Protein AF-A0A957B6Z3-F1 (afdb_monomer_lite)

Structure (mmCIF, N/CA/C/O backbone):
data_AF-A0A957B6Z3-F1
#
_entry.id   AF-A0A957B6Z3-F1
#
loop_
_atom_site.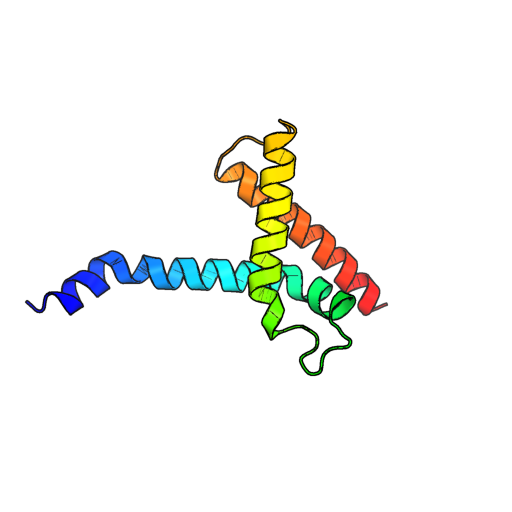group_PDB
_atom_site.id
_atom_site.type_symbol
_atom_site.label_atom_id
_atom_site.label_alt_id
_atom_site.label_comp_id
_atom_site.label_asym_id
_atom_site.label_entity_id
_atom_site.label_seq_id
_atom_site.pdbx_PDB_ins_code
_atom_site.Cartn_x
_atom_site.Cartn_y
_atom_site.Cartn_z
_atom_site.occupancy
_atom_site.B_iso_or_equiv
_atom_site.auth_seq_id
_atom_site.auth_comp_id
_atom_site.auth_asym_id
_atom_site.auth_atom_id
_atom_site.pdbx_PDB_model_num
ATOM 1 N N . MET A 1 1 ? -6.592 -15.735 -38.161 1.00 61.19 1 MET A N 1
ATOM 2 C CA . MET A 1 1 ? -5.953 -15.584 -36.842 1.00 61.19 1 MET A CA 1
ATOM 3 C C . MET A 1 1 ? -6.777 -14.541 -36.112 1.00 61.19 1 MET A C 1
ATOM 5 O O . MET A 1 1 ? -6.911 -13.439 -36.636 1.00 61.19 1 MET A O 1
ATOM 9 N N . ASP A 1 2 ? -7.462 -14.920 -35.037 1.00 85.06 2 ASP A N 1
ATOM 10 C CA . ASP A 1 2 ? -8.393 -14.021 -34.355 1.00 85.06 2 ASP A CA 1
ATOM 11 C C . ASP A 1 2 ? -7.609 -12.965 -33.575 1.00 85.06 2 ASP A C 1
ATOM 13 O O . ASP A 1 2 ? -6.905 -13.286 -32.618 1.00 85.06 2 ASP A O 1
ATOM 17 N N . LEU A 1 3 ? -7.766 -11.700 -33.977 1.00 87.00 3 LEU A N 1
ATOM 18 C CA . LEU A 1 3 ? -7.119 -10.517 -33.392 1.00 87.00 3 LEU A CA 1
ATOM 19 C C . LEU A 1 3 ? -7.139 -10.515 -31.850 1.00 87.00 3 LEU A C 1
ATOM 21 O O . LEU A 1 3 ? -6.178 -10.098 -31.210 1.00 87.00 3 LEU A O 1
ATOM 25 N N . ILE A 1 4 ? -8.229 -11.011 -31.260 1.00 86.75 4 ILE A N 1
ATOM 26 C CA . ILE A 1 4 ? -8.431 -11.097 -29.810 1.00 86.75 4 ILE A CA 1
ATOM 27 C C . ILE A 1 4 ? -7.498 -12.131 -29.165 1.00 86.75 4 ILE A C 1
ATOM 29 O O . ILE A 1 4 ? -6.895 -11.845 -28.133 1.00 86.75 4 ILE A O 1
ATOM 33 N N . LEU A 1 5 ? -7.354 -13.321 -29.753 1.00 89.25 5 LEU A N 1
ATOM 34 C CA . LEU A 1 5 ? -6.513 -14.384 -29.192 1.00 89.25 5 LEU A CA 1
ATOM 35 C C . LEU A 1 5 ? -5.032 -14.009 -29.261 1.00 89.25 5 LEU A C 1
ATOM 37 O O . LEU A 1 5 ? -4.299 -14.217 -28.293 1.00 89.25 5 LEU A O 1
ATOM 41 N N . ASP A 1 6 ? -4.612 -13.382 -30.361 1.00 89.38 6 ASP A N 1
ATOM 42 C CA . ASP A 1 6 ? -3.238 -12.907 -30.522 1.00 89.38 6 ASP A CA 1
ATOM 43 C C . ASP A 1 6 ? -2.888 -11.796 -29.524 1.00 89.38 6 ASP A C 1
ATOM 45 O O . ASP A 1 6 ? -1.762 -11.724 -29.027 1.00 89.38 6 ASP A O 1
ATOM 49 N N . TRP A 1 7 ? -3.851 -10.922 -29.227 1.00 89.88 7 TRP A N 1
ATOM 50 C CA . TRP A 1 7 ? -3.697 -9.878 -28.220 1.00 89.88 7 TRP A CA 1
ATOM 51 C C . TRP A 1 7 ? -3.590 -10.468 -26.807 1.00 89.88 7 TRP A C 1
ATOM 53 O O . TRP A 1 7 ? -2.644 -10.146 -26.088 1.00 89.88 7 TRP A O 1
ATOM 63 N N . ILE A 1 8 ? -4.481 -11.395 -26.428 1.00 89.38 8 ILE A N 1
ATOM 64 C CA . ILE A 1 8 ? -4.423 -12.068 -25.116 1.00 89.38 8 ILE A CA 1
ATOM 65 C C . ILE A 1 8 ? -3.089 -12.805 -24.944 1.00 89.38 8 ILE A C 1
ATOM 67 O O . ILE A 1 8 ? -2.473 -12.711 -23.882 1.00 89.38 8 ILE A O 1
ATOM 71 N N . ALA A 1 9 ? -2.619 -13.507 -25.977 1.00 90.38 9 ALA A N 1
ATOM 72 C CA . ALA A 1 9 ? -1.361 -14.249 -25.923 1.00 90.38 9 ALA A CA 1
ATOM 73 C C . ALA A 1 9 ? -0.135 -13.337 -25.745 1.00 90.38 9 ALA A C 1
ATOM 75 O O . ALA A 1 9 ? 0.829 -13.734 -25.090 1.00 90.38 9 ALA A O 1
ATOM 76 N N . ARG A 1 10 ? -0.165 -12.121 -26.306 1.00 90.25 10 ARG A N 1
ATOM 77 C CA . ARG A 1 10 ? 0.937 -11.156 -26.195 1.00 90.25 10 ARG A CA 1
ATOM 78 C C . ARG A 1 10 ? 0.887 -10.314 -24.928 1.00 90.25 10 ARG A C 1
ATOM 80 O O . ARG A 1 10 ? 1.938 -10.063 -24.359 1.00 90.25 10 ARG A O 1
ATOM 87 N N . GLU A 1 11 ? -0.291 -9.881 -24.489 1.00 90.94 11 GLU A N 1
ATOM 88 C CA . GLU A 1 11 ? -0.440 -8.821 -23.477 1.00 90.94 11 GLU A CA 1
ATOM 89 C C . GLU A 1 11 ? -1.257 -9.243 -22.250 1.00 90.94 11 GLU A C 1
ATOM 91 O O . GLU A 1 11 ? -1.279 -8.533 -21.244 1.00 90.94 11 GLU A O 1
ATOM 96 N N . GLY A 1 12 ? -1.893 -10.417 -22.269 1.00 90.69 12 GLY A N 1
ATOM 97 C CA . GLY A 1 12 ? -2.741 -10.890 -21.170 1.00 90.69 12 GLY A CA 1
ATOM 98 C C . GLY A 1 12 ? -2.018 -10.956 -19.817 1.00 90.69 12 GLY A C 1
ATOM 99 O O . GLY A 1 12 ? -2.630 -10.747 -18.767 1.00 90.69 12 GLY A O 1
ATOM 100 N N . TYR A 1 13 ? -0.695 -11.153 -19.830 1.00 92.75 13 TYR A N 1
ATOM 101 C CA . TYR A 1 13 ? 0.138 -11.150 -18.625 1.00 92.75 13 TYR A CA 1
ATOM 102 C C . TYR A 1 13 ? 0.133 -9.799 -17.886 1.00 92.75 13 TYR A C 1
ATOM 104 O O . TYR A 1 13 ? 0.330 -9.769 -16.669 1.00 92.75 13 TYR A O 1
ATOM 112 N N . ILE A 1 14 ? -0.117 -8.684 -18.581 1.00 94.62 14 ILE A N 1
ATOM 113 C CA . ILE A 1 14 ? -0.157 -7.338 -17.991 1.00 94.62 14 ILE A CA 1
ATOM 114 C C . ILE A 1 14 ? -1.331 -7.228 -17.012 1.00 94.62 14 ILE A C 1
ATOM 116 O O . ILE A 1 14 ? -1.163 -6.755 -15.891 1.00 94.62 14 ILE A O 1
ATOM 120 N N . PHE A 1 15 ? -2.505 -7.745 -17.382 1.00 93.44 15 PHE A N 1
ATOM 121 C CA . PHE A 1 15 ? -3.682 -7.725 -16.508 1.00 93.44 15 PHE A CA 1
ATOM 122 C C . PHE A 1 15 ? -3.479 -8.581 -15.264 1.00 93.44 15 PHE A C 1
ATOM 124 O O . PHE A 1 15 ? -3.774 -8.144 -14.152 1.00 93.44 15 PHE A O 1
ATOM 131 N N . VAL A 1 16 ? -2.951 -9.793 -15.448 1.00 94.00 16 VAL A N 1
ATOM 132 C CA . VAL A 1 16 ? -2.722 -10.730 -14.342 1.00 94.00 16 VAL A CA 1
ATOM 133 C C . VAL A 1 16 ? -1.656 -10.189 -13.393 1.00 94.00 16 VAL A C 1
ATOM 135 O O . VAL A 1 16 ? -1.857 -10.205 -12.181 1.00 94.00 16 VAL A O 1
ATOM 138 N N . SER A 1 17 ? -0.549 -9.664 -13.925 1.00 95.00 17 SER A N 1
ATOM 139 C CA . SER A 1 17 ? 0.515 -9.075 -13.105 1.00 95.00 17 SER A CA 1
ATOM 140 C C . SER A 1 17 ? 0.030 -7.852 -12.331 1.00 95.00 17 SER A C 1
ATOM 142 O O . SER A 1 17 ? 0.259 -7.774 -11.125 1.00 95.00 17 SER A O 1
ATOM 144 N N . TRP A 1 18 ? -0.709 -6.943 -12.970 1.00 94.25 18 TRP A N 1
ATOM 145 C CA . TRP A 1 18 ? -1.265 -5.769 -12.301 1.00 94.25 18 TRP A CA 1
ATOM 146 C C . TRP A 1 18 ? -2.266 -6.149 -11.205 1.00 94.25 18 TRP A C 1
ATOM 148 O O . TRP A 1 18 ? -2.177 -5.666 -10.074 1.00 94.25 18 TRP A O 1
ATOM 158 N N . TRP A 1 19 ? -3.179 -7.077 -11.502 1.00 95.44 19 TRP A N 1
ATOM 159 C CA . TRP A 1 19 ? -4.131 -7.590 -10.520 1.00 95.44 19 TRP A CA 1
ATOM 160 C C . TRP A 1 19 ? -3.424 -8.243 -9.327 1.00 95.44 19 TRP A C 1
ATOM 162 O O . TRP A 1 19 ? -3.795 -7.996 -8.176 1.00 95.44 19 TRP A O 1
ATOM 172 N N . LEU A 1 20 ? -2.372 -9.025 -9.588 1.00 96.56 20 LEU A N 1
ATOM 173 C CA . LEU A 1 20 ? -1.569 -9.670 -8.555 1.00 96.56 20 LEU A CA 1
ATOM 174 C C . LEU A 1 20 ? -0.833 -8.642 -7.687 1.00 96.56 20 LEU A C 1
ATOM 176 O O . LEU A 1 20 ? -0.837 -8.771 -6.466 1.00 96.56 20 LEU A O 1
ATOM 180 N N . MET A 1 21 ? -0.263 -7.592 -8.283 1.00 95.81 21 MET A N 1
ATOM 181 C CA . MET A 1 21 ? 0.385 -6.505 -7.538 1.00 95.81 21 MET A CA 1
ATOM 182 C C . MET A 1 21 ? -0.593 -5.808 -6.585 1.00 95.81 21 MET A C 1
ATOM 184 O O . MET A 1 21 ? -0.257 -5.577 -5.424 1.00 95.81 21 MET A O 1
ATOM 188 N N . ILE A 1 22 ? -1.825 -5.535 -7.027 1.00 96.31 22 ILE A N 1
ATOM 189 C CA . ILE A 1 22 ? -2.868 -4.951 -6.166 1.00 96.31 22 ILE A CA 1
ATOM 190 C C . ILE A 1 22 ? -3.289 -5.918 -5.066 1.00 96.31 22 ILE A C 1
ATOM 192 O O . ILE A 1 22 ? -3.510 -5.503 -3.927 1.00 96.31 22 ILE A O 1
ATOM 196 N N . ALA A 1 23 ? -3.414 -7.206 -5.386 1.00 96.44 23 ALA A N 1
ATOM 197 C CA . ALA A 1 23 ? -3.739 -8.221 -4.396 1.00 96.44 23 ALA A CA 1
ATOM 198 C C . ALA A 1 23 ? -2.652 -8.303 -3.312 1.00 96.44 23 ALA A C 1
ATOM 200 O O . ALA A 1 23 ? -2.982 -8.285 -2.127 1.00 96.44 23 ALA A O 1
ATOM 201 N N . ILE A 1 24 ? -1.373 -8.303 -3.702 1.00 97.19 24 ILE A N 1
ATOM 202 C CA . ILE A 1 24 ? -0.224 -8.277 -2.784 1.00 97.19 24 ILE A CA 1
ATOM 203 C C . ILE A 1 24 ? -0.236 -6.999 -1.940 1.00 97.19 24 ILE A C 1
ATOM 205 O O . ILE A 1 24 ? -0.095 -7.073 -0.717 1.00 97.19 24 ILE A O 1
ATOM 209 N N . ALA A 1 25 ? -0.451 -5.836 -2.559 1.00 97.00 25 ALA A N 1
ATOM 210 C CA . ALA A 1 25 ? -0.550 -4.563 -1.853 1.00 97.00 25 ALA A CA 1
ATOM 211 C C . ALA A 1 25 ? -1.676 -4.581 -0.809 1.00 97.00 25 ALA A C 1
ATOM 213 O O . ALA A 1 25 ? -1.461 -4.200 0.341 1.00 97.00 25 ALA A O 1
ATOM 214 N N . GLY A 1 26 ? -2.859 -5.079 -1.180 1.00 96.38 26 GLY A N 1
ATOM 215 C CA . GLY A 1 26 ? -3.988 -5.193 -0.262 1.00 96.38 26 GLY A CA 1
ATOM 216 C C . GLY A 1 26 ? -3.743 -6.181 0.871 1.00 96.38 26 GLY A C 1
ATOM 217 O O . GLY A 1 26 ? -4.043 -5.887 2.027 1.00 96.38 26 GLY A O 1
ATOM 218 N N . TRP A 1 27 ? -3.137 -7.327 0.566 1.00 96.06 27 TRP A N 1
ATOM 219 C CA . TRP A 1 27 ? -2.801 -8.328 1.575 1.00 96.06 27 TRP A CA 1
ATOM 220 C C . TRP A 1 27 ? -1.765 -7.810 2.579 1.00 96.06 27 TRP A C 1
ATOM 222 O O . TRP A 1 27 ? -1.905 -8.029 3.781 1.00 96.06 27 TRP A O 1
ATOM 232 N N . THR A 1 28 ? -0.788 -7.035 2.100 1.00 96.31 28 THR A N 1
ATOM 233 C CA . THR A 1 28 ? 0.248 -6.393 2.927 1.00 96.31 28 THR A CA 1
ATOM 234 C C . THR A 1 28 ? -0.357 -5.540 4.038 1.00 96.31 28 THR A C 1
ATOM 236 O O . THR A 1 28 ? 0.094 -5.598 5.178 1.00 96.31 28 THR A O 1
ATOM 239 N N . VAL A 1 29 ? -1.395 -4.759 3.731 1.00 96.38 29 VAL A N 1
ATOM 240 C CA . VAL A 1 29 ? -2.009 -3.828 4.691 1.00 96.38 29 VAL A CA 1
ATOM 241 C C . VAL A 1 29 ? -3.201 -4.416 5.436 1.00 96.38 29 VAL A C 1
ATOM 243 O O . VAL A 1 29 ? -3.811 -3.725 6.246 1.00 96.38 29 VAL A O 1
ATOM 246 N N . MET A 1 30 ? -3.542 -5.684 5.212 1.00 94.25 30 MET A N 1
ATOM 247 C CA . MET A 1 30 ? -4.708 -6.323 5.824 1.00 94.25 30 MET A CA 1
ATOM 248 C C . MET A 1 30 ? -4.723 -6.252 7.367 1.00 94.25 30 MET A C 1
ATOM 250 O O . MET A 1 30 ? -5.777 -5.936 7.921 1.00 94.25 30 MET A O 1
ATOM 254 N N . PRO A 1 31 ? -3.590 -6.411 8.088 1.00 92.38 31 PRO A N 1
ATOM 255 C CA . PRO A 1 31 ? -3.553 -6.190 9.536 1.00 92.38 31 PRO A CA 1
ATOM 256 C C . PRO A 1 31 ? -3.867 -4.744 9.947 1.00 92.38 31 PRO A C 1
ATOM 258 O O . PRO A 1 31 ? -4.490 -4.520 10.985 1.00 92.38 31 PRO A O 1
ATOM 261 N N . LEU A 1 32 ? -3.459 -3.756 9.138 1.00 92.12 32 LEU A N 1
ATOM 262 C CA . LEU A 1 32 ? -3.818 -2.351 9.365 1.00 92.12 32 LEU A CA 1
ATOM 263 C C . LEU A 1 32 ? -5.297 -2.131 9.080 1.00 92.12 32 LEU A C 1
ATOM 265 O O . LEU A 1 32 ? -5.955 -1.461 9.868 1.00 92.12 32 LEU A O 1
ATOM 269 N N . ALA A 1 33 ? -5.819 -2.700 7.991 1.00 93.56 33 ALA A N 1
ATOM 270 C CA . ALA A 1 33 ? -7.230 -2.605 7.643 1.00 93.56 33 ALA A CA 1
ATOM 271 C C . ALA A 1 33 ? -8.099 -3.156 8.780 1.00 93.56 33 ALA A C 1
ATOM 273 O O . ALA A 1 33 ? -8.967 -2.445 9.268 1.00 93.56 33 ALA A O 1
ATOM 274 N N . TRP A 1 34 ? -7.797 -4.341 9.314 1.00 91.31 34 TRP A N 1
ATOM 275 C CA . TRP A 1 34 ? -8.530 -4.891 10.459 1.00 91.31 34 TRP A CA 1
ATOM 276 C C . TRP A 1 34 ? -8.472 -4.014 11.708 1.00 91.31 34 TRP A C 1
ATOM 278 O O . TRP A 1 34 ? -9.441 -3.957 12.459 1.00 91.31 34 TRP A O 1
ATOM 288 N N . ARG A 1 35 ? -7.352 -3.327 11.946 1.00 89.88 35 ARG A N 1
ATOM 289 C CA . ARG A 1 35 ? -7.201 -2.464 13.121 1.00 89.88 35 ARG A CA 1
ATOM 290 C C . ARG A 1 35 ? -7.894 -1.110 12.959 1.00 89.88 35 ARG A C 1
ATOM 292 O O . ARG A 1 35 ? -8.487 -0.625 13.914 1.00 89.88 35 ARG A O 1
ATOM 299 N N . LEU A 1 36 ? -7.793 -0.493 11.784 1.00 89.62 36 LEU A N 1
ATOM 300 C CA . LEU A 1 36 ? -8.323 0.849 11.505 1.00 89.62 36 LEU A CA 1
ATOM 301 C C . LEU A 1 36 ? -9.797 0.817 11.086 1.00 89.62 36 LEU A C 1
ATOM 303 O O . LEU A 1 36 ? -10.554 1.728 11.400 1.00 89.62 36 LEU A O 1
ATOM 307 N N . LEU A 1 37 ? -10.194 -0.238 10.377 1.00 91.38 37 LEU A N 1
ATOM 308 C CA . LEU A 1 37 ? -11.505 -0.428 9.757 1.00 91.38 37 LEU A CA 1
ATOM 309 C C . LEU A 1 37 ? -12.251 -1.634 10.355 1.00 91.38 37 LEU A C 1
ATOM 311 O O . LEU A 1 37 ? -13.251 -2.088 9.805 1.00 91.38 37 LEU A O 1
ATOM 315 N N . GLY A 1 38 ? -11.799 -2.152 11.501 1.00 86.81 38 GLY A N 1
ATOM 316 C CA . GLY A 1 38 ? -12.409 -3.307 12.170 1.00 86.81 38 GLY A CA 1
ATOM 317 C C . GLY A 1 38 ? -13.857 -3.098 12.619 1.00 86.81 38 GLY A C 1
ATOM 318 O O . GLY A 1 38 ? -14.561 -4.075 12.845 1.00 86.81 38 GLY A O 1
ATOM 319 N N . GLY A 1 39 ? -14.310 -1.843 12.717 1.00 88.12 39 GLY A N 1
ATOM 320 C CA . GLY A 1 39 ? -15.702 -1.494 13.016 1.00 88.12 39 GLY A CA 1
ATOM 321 C C . GLY A 1 39 ? -16.672 -1.668 11.840 1.00 88.12 39 GLY A C 1
ATOM 322 O O . GLY A 1 39 ? -17.879 -1.571 12.043 1.00 88.12 39 GLY A O 1
ATOM 323 N N . LEU A 1 40 ? -16.178 -1.917 10.621 1.00 91.25 40 LEU A N 1
ATOM 324 C CA . LEU A 1 40 ? -17.025 -2.205 9.461 1.00 91.25 40 LEU A CA 1
ATOM 325 C C . LEU A 1 40 ? -17.488 -3.675 9.451 1.00 91.25 40 LEU A C 1
ATOM 327 O O . LEU A 1 40 ? -16.759 -4.546 9.933 1.00 91.25 40 LEU A O 1
ATOM 331 N N . PRO A 1 41 ? -18.651 -3.988 8.842 1.00 89.56 41 PRO A N 1
ATOM 332 C CA . PRO A 1 41 ? -19.171 -5.359 8.763 1.00 89.56 41 PRO A CA 1
ATOM 333 C C . PRO A 1 4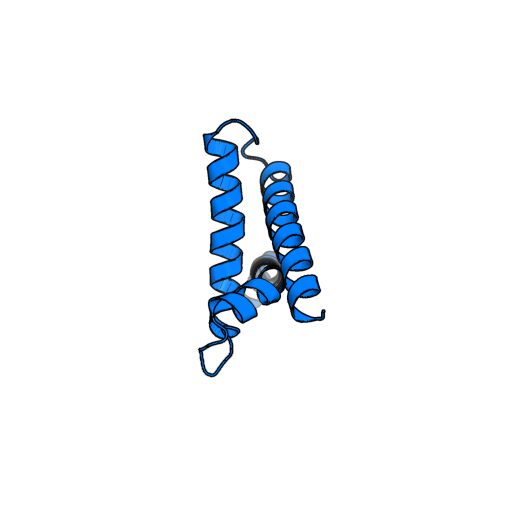1 ? -18.200 -6.362 8.122 1.00 89.56 41 PRO A C 1
ATOM 335 O O . PRO A 1 41 ? -18.163 -7.528 8.504 1.00 89.56 41 PRO A O 1
ATOM 338 N N . ASP A 1 42 ? -17.387 -5.904 7.167 1.00 90.00 42 ASP A N 1
ATOM 339 C CA . ASP A 1 42 ? -16.385 -6.697 6.447 1.00 90.00 42 ASP A CA 1
ATOM 340 C C . ASP A 1 42 ? -14.973 -6.603 7.064 1.00 90.00 42 ASP A C 1
ATOM 342 O O . ASP A 1 42 ? -14.006 -7.123 6.498 1.00 90.00 42 ASP A O 1
ATOM 346 N N . ARG A 1 43 ? -14.838 -5.907 8.204 1.00 86.44 43 ARG A N 1
ATOM 347 C CA . ARG A 1 43 ? -13.573 -5.583 8.886 1.00 86.44 43 ARG A CA 1
ATOM 348 C C . ARG A 1 43 ? -12.555 -4.864 7.986 1.00 86.44 43 ARG A C 1
ATOM 350 O O . ARG A 1 43 ? -11.353 -4.962 8.217 1.00 86.44 43 ARG A O 1
ATOM 357 N N . GLY A 1 44 ? -13.006 -4.167 6.944 1.00 90.12 44 GLY A N 1
ATOM 358 C CA . GLY A 1 44 ? -12.131 -3.450 6.015 1.00 90.12 44 GLY A CA 1
ATOM 359 C C . GLY A 1 44 ? -11.503 -4.308 4.915 1.00 90.12 44 GLY A C 1
ATOM 360 O O . GLY A 1 44 ? -10.591 -3.833 4.236 1.00 90.12 44 GLY A O 1
ATOM 361 N N . TYR A 1 45 ? -11.968 -5.544 4.697 1.00 90.00 45 TYR A N 1
ATOM 362 C CA . TYR A 1 45 ? -11.466 -6.412 3.623 1.00 90.00 45 TYR A CA 1
ATOM 363 C C . TYR A 1 45 ? -11.642 -5.790 2.229 1.00 90.00 45 TYR A C 1
ATOM 365 O O . TYR A 1 45 ? -10.711 -5.806 1.419 1.00 90.00 45 TYR A O 1
ATOM 373 N N . THR A 1 46 ? -12.800 -5.178 1.960 1.00 92.19 46 THR A N 1
ATOM 374 C CA . THR A 1 46 ? -13.098 -4.556 0.656 1.00 92.19 46 THR A CA 1
ATOM 375 C C . THR A 1 46 ? -12.170 -3.374 0.374 1.00 92.19 46 THR A C 1
ATOM 377 O O . THR A 1 46 ? -11.752 -3.149 -0.762 1.00 92.19 46 THR A O 1
ATOM 380 N N . LEU A 1 47 ? -11.791 -2.647 1.427 1.00 94.19 47 LEU A N 1
ATOM 381 C CA . LEU A 1 47 ? -10.922 -1.476 1.347 1.00 94.19 47 LEU A CA 1
ATOM 382 C C . LEU A 1 47 ? -9.429 -1.820 1.418 1.00 94.19 47 LEU A C 1
ATOM 384 O O . LEU A 1 47 ? -8.604 -0.943 1.176 1.00 94.19 47 LEU A O 1
ATOM 388 N N . ALA A 1 48 ? -9.051 -3.074 1.681 1.00 95.38 48 ALA A N 1
ATOM 389 C CA . ALA A 1 48 ? -7.649 -3.456 1.829 1.00 95.38 48 ALA A CA 1
ATOM 390 C C . ALA A 1 48 ? -6.833 -3.177 0.555 1.00 95.38 48 ALA A C 1
ATOM 392 O O . ALA A 1 48 ? -5.762 -2.584 0.629 1.00 95.38 48 ALA A O 1
ATOM 393 N N . LYS A 1 49 ? -7.356 -3.530 -0.628 1.00 95.31 49 LYS A N 1
ATOM 394 C CA . LYS A 1 49 ? -6.695 -3.286 -1.927 1.00 95.31 49 LYS A CA 1
ATOM 395 C C . LYS A 1 49 ? -6.419 -1.796 -2.198 1.00 95.31 49 LYS A C 1
ATOM 397 O O . LYS A 1 49 ? -5.252 -1.459 -2.414 1.00 95.31 49 LYS A O 1
ATOM 402 N N . PRO A 1 50 ? -7.423 -0.893 -2.168 1.00 96.00 50 PRO A N 1
ATOM 403 C CA . PRO A 1 50 ? -7.163 0.532 -2.357 1.00 96.00 50 PRO A CA 1
ATOM 404 C C . PRO A 1 50 ? -6.313 1.125 -1.227 1.00 96.00 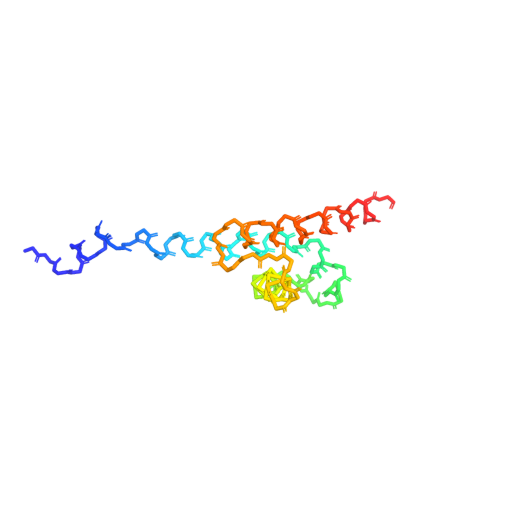50 PRO A C 1
ATOM 406 O O . PRO A 1 50 ? -5.460 1.964 -1.503 1.00 96.00 50 PRO A O 1
ATOM 409 N N . LEU A 1 51 ? -6.463 0.658 0.019 1.00 96.31 51 LEU A N 1
ATOM 410 C CA . LEU A 1 51 ? -5.616 1.087 1.135 1.00 96.31 51 LEU A CA 1
ATOM 411 C C . LEU A 1 51 ? -4.146 0.697 0.922 1.00 96.31 51 LEU A C 1
ATOM 413 O O . LEU A 1 51 ? -3.254 1.483 1.230 1.00 96.31 51 LEU A O 1
ATOM 417 N N . GLY A 1 52 ? -3.887 -0.490 0.372 1.00 96.88 52 GLY A N 1
ATOM 418 C CA . GLY A 1 52 ? -2.543 -0.971 0.062 1.00 96.88 52 GLY A CA 1
ATOM 419 C C . GLY A 1 52 ? -1.860 -0.096 -0.977 1.00 96.88 52 GLY A C 1
ATOM 420 O O . GLY A 1 52 ? -0.748 0.379 -0.753 1.00 96.88 52 GLY A O 1
ATOM 421 N N . LEU A 1 53 ? -2.565 0.184 -2.075 1.00 97.25 53 LEU A N 1
ATOM 422 C CA . LEU A 1 53 ? -2.100 1.116 -3.103 1.00 97.25 53 LEU A CA 1
ATOM 423 C C . LEU A 1 53 ? -1.834 2.511 -2.531 1.00 97.25 53 LEU A C 1
ATOM 425 O O . LEU A 1 53 ? -0.781 3.090 -2.800 1.00 97.25 53 LEU A O 1
ATOM 429 N N . LEU A 1 54 ? -2.762 3.023 -1.719 1.00 97.56 54 LEU A N 1
ATOM 430 C CA . LEU A 1 54 ? -2.647 4.340 -1.105 1.00 97.56 54 LEU A CA 1
ATOM 431 C C . LEU A 1 54 ? -1.429 4.425 -0.188 1.00 97.56 54 LEU A C 1
ATOM 433 O O . LEU A 1 54 ? -0.625 5.332 -0.348 1.00 97.56 54 LEU A O 1
ATOM 437 N N . LEU A 1 55 ? -1.270 3.496 0.757 1.00 97.75 55 LEU A N 1
ATOM 438 C CA . LEU A 1 55 ? -0.197 3.558 1.750 1.00 97.75 55 LEU A CA 1
ATOM 439 C C . LEU A 1 55 ? 1.182 3.357 1.121 1.00 97.75 55 LEU A C 1
ATOM 441 O O . LEU A 1 55 ? 2.095 4.125 1.417 1.00 97.75 55 LEU A O 1
ATOM 445 N N . ILE A 1 56 ? 1.337 2.365 0.239 1.00 98.25 56 ILE A N 1
ATOM 446 C CA . ILE A 1 56 ? 2.619 2.108 -0.433 1.00 98.25 56 ILE A CA 1
ATOM 447 C C . ILE A 1 56 ? 2.984 3.294 -1.327 1.00 98.25 56 ILE A C 1
ATOM 449 O O . ILE A 1 56 ? 4.102 3.802 -1.240 1.00 98.25 56 ILE A O 1
ATOM 453 N N . GLY A 1 57 ? 2.037 3.770 -2.142 1.00 97.62 57 GLY A N 1
ATOM 454 C CA . GLY A 1 57 ? 2.245 4.922 -3.016 1.00 97.62 57 GLY A CA 1
ATOM 455 C C . GLY A 1 57 ? 2.536 6.197 -2.229 1.00 97.62 57 GLY A C 1
ATOM 456 O O . GLY A 1 57 ? 3.462 6.925 -2.571 1.00 97.62 57 GLY A O 1
ATOM 457 N N . PHE A 1 58 ? 1.804 6.447 -1.145 1.00 97.94 58 PHE A N 1
ATOM 458 C CA . PHE A 1 58 ? 2.009 7.615 -0.294 1.00 97.94 58 PHE A CA 1
ATOM 459 C C . PHE A 1 58 ? 3.390 7.609 0.364 1.00 97.94 58 PHE A C 1
ATOM 461 O O . PHE A 1 58 ? 4.105 8.600 0.259 1.00 97.94 58 PHE A O 1
ATOM 468 N N . VAL A 1 59 ? 3.800 6.497 0.987 1.00 98.19 59 VAL A N 1
ATOM 469 C CA . VAL A 1 59 ? 5.141 6.370 1.588 1.00 98.19 59 VAL A CA 1
ATOM 470 C C . VAL A 1 5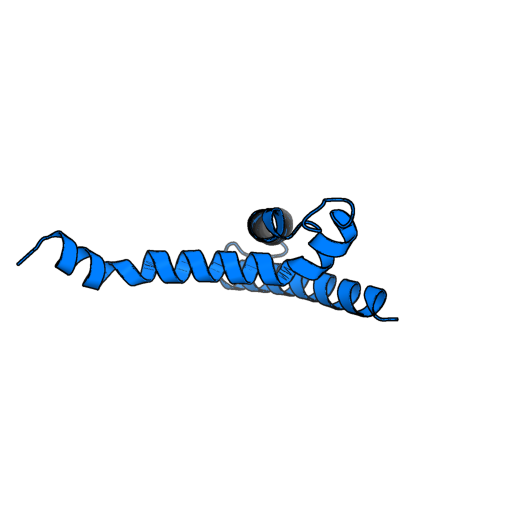9 ? 6.222 6.547 0.527 1.00 98.19 59 VAL A C 1
ATOM 472 O O . VAL A 1 59 ? 7.189 7.269 0.757 1.00 98.19 59 VAL A O 1
ATOM 475 N N . TYR A 1 60 ? 6.047 5.934 -0.644 1.00 98.44 60 TYR A N 1
ATOM 476 C CA . TYR A 1 60 ? 6.980 6.077 -1.754 1.00 98.44 60 TYR A CA 1
ATOM 477 C C . TYR A 1 60 ? 7.144 7.537 -2.181 1.00 98.44 60 TYR A C 1
ATOM 479 O O . TYR A 1 60 ? 8.256 8.061 -2.150 1.00 98.44 60 TYR A O 1
ATOM 487 N N . TRP A 1 61 ? 6.043 8.207 -2.525 1.00 98.25 61 TRP A N 1
ATOM 488 C CA . TRP A 1 61 ? 6.076 9.594 -2.983 1.00 98.25 61 TRP A CA 1
ATOM 489 C C . TRP A 1 61 ? 6.583 10.541 -1.905 1.00 98.25 61 TRP A C 1
ATOM 491 O O . TRP A 1 61 ? 7.376 11.422 -2.215 1.00 98.25 61 TRP A O 1
ATOM 501 N N . LEU A 1 62 ? 6.213 10.323 -0.642 1.00 98.25 62 LEU A N 1
ATOM 502 C CA . LEU A 1 62 ? 6.724 11.110 0.474 1.00 98.25 62 LEU A CA 1
ATOM 503 C C . LEU A 1 62 ? 8.253 11.010 0.569 1.00 98.25 62 LEU A C 1
ATOM 505 O O . LEU A 1 62 ? 8.933 12.031 0.620 1.00 98.25 62 LEU A O 1
ATOM 509 N N . LEU A 1 63 ? 8.807 9.796 0.556 1.00 98.06 63 LEU A N 1
ATOM 510 C CA . LEU A 1 63 ? 10.254 9.586 0.660 1.00 98.06 63 LEU A CA 1
ATOM 511 C C . LEU A 1 63 ? 11.013 10.095 -0.571 1.00 98.06 63 LEU A C 1
ATOM 513 O O . LEU A 1 63 ? 12.110 10.634 -0.425 1.00 98.06 63 LEU A O 1
ATOM 517 N N . VAL A 1 64 ? 10.433 9.961 -1.765 1.00 98.12 64 VAL A N 1
ATOM 518 C CA . VAL A 1 64 ? 10.998 10.529 -2.997 1.00 98.12 64 VAL A CA 1
ATOM 519 C C . VAL A 1 64 ? 10.995 12.058 -2.945 1.00 98.12 64 VAL A C 1
ATOM 521 O O . VAL A 1 64 ? 12.016 12.676 -3.235 1.00 98.12 64 VAL A O 1
ATOM 524 N N . SER A 1 65 ? 9.896 12.685 -2.516 1.00 97.88 65 SER A N 1
ATOM 525 C CA . SER A 1 65 ? 9.808 14.144 -2.361 1.00 97.88 65 SER A CA 1
ATOM 526 C C . SER A 1 65 ? 10.773 14.692 -1.308 1.00 97.88 65 SER A C 1
ATOM 528 O O . SER A 1 65 ? 11.281 15.798 -1.468 1.00 97.88 65 SER A O 1
ATOM 530 N N . LEU A 1 66 ? 11.060 13.919 -0.259 1.00 97.31 66 LEU A N 1
ATOM 531 C CA . LEU A 1 66 ? 12.065 14.260 0.753 1.00 97.31 66 LEU A CA 1
ATOM 532 C C . LEU A 1 66 ? 13.511 14.028 0.276 1.00 97.31 66 LEU A C 1
ATOM 534 O O . LEU A 1 66 ? 14.446 14.328 1.014 1.00 97.31 66 LEU A O 1
ATOM 538 N N . GLY A 1 67 ? 13.713 13.472 -0.924 1.00 96.81 67 GLY A N 1
ATOM 539 C CA . GLY A 1 67 ? 15.035 13.127 -1.452 1.00 96.81 67 GLY A CA 1
ATOM 540 C C . GLY A 1 67 ? 15.682 11.907 -0.785 1.00 96.81 67 GLY A C 1
ATOM 541 O O . GLY A 1 67 ? 16.865 11.656 -0.995 1.00 96.81 67 GLY A O 1
ATOM 542 N N . LEU A 1 68 ? 14.925 11.142 0.010 1.00 96.19 68 LEU A N 1
ATOM 543 C CA . LEU A 1 68 ? 15.406 9.944 0.709 1.00 96.19 68 LEU A CA 1
ATOM 544 C C . LEU A 1 68 ? 15.449 8.713 -0.204 1.00 96.19 68 LEU A C 1
ATOM 546 O O . LEU A 1 68 ? 16.240 7.801 0.025 1.00 96.19 68 LEU A O 1
ATOM 550 N N . LEU A 1 69 ? 14.595 8.678 -1.230 1.00 96.44 69 LEU A N 1
ATOM 551 C CA . LEU A 1 69 ? 14.562 7.626 -2.243 1.00 96.44 69 LEU A CA 1
ATOM 552 C C . LEU A 1 69 ? 14.617 8.226 -3.648 1.00 96.44 69 LEU A C 1
ATOM 554 O O . LEU A 1 69 ? 14.084 9.301 -3.908 1.00 96.44 69 LEU A O 1
ATOM 558 N N . GLY A 1 70 ? 15.225 7.493 -4.579 1.00 95.62 70 GLY A N 1
ATOM 559 C CA . GLY A 1 70 ? 15.118 7.799 -6.003 1.00 95.62 70 GLY A CA 1
ATOM 560 C C . GLY A 1 70 ? 13.787 7.319 -6.584 1.00 95.62 70 GLY A C 1
ATOM 561 O O . GLY A 1 70 ? 13.224 6.321 -6.123 1.00 95.62 70 GLY A O 1
ATOM 562 N N . ASN A 1 71 ? 13.320 7.983 -7.647 1.00 97.00 71 ASN A N 1
ATOM 563 C CA . ASN A 1 71 ? 12.178 7.532 -8.447 1.00 97.00 71 ASN A CA 1
ATOM 564 C C . ASN A 1 71 ? 12.565 6.306 -9.299 1.00 97.00 71 ASN A C 1
ATOM 566 O O . ASN A 1 71 ? 12.789 6.396 -10.504 1.00 97.00 71 ASN A O 1
ATOM 570 N N . THR A 1 72 ? 12.748 5.168 -8.634 1.00 97.25 72 THR A N 1
ATOM 571 C CA . THR A 1 72 ? 13.167 3.901 -9.239 1.00 97.25 72 THR A CA 1
ATOM 572 C C . THR A 1 72 ? 12.320 2.750 -8.711 1.00 97.25 72 THR A C 1
ATOM 574 O O . THR A 1 72 ? 11.657 2.863 -7.674 1.00 97.25 72 THR A O 1
ATOM 577 N N . THR A 1 73 ? 12.396 1.600 -9.385 1.00 96.00 73 THR A N 1
ATOM 578 C CA . THR A 1 73 ? 11.777 0.349 -8.925 1.00 96.00 73 THR A CA 1
ATOM 579 C C . THR A 1 73 ? 12.273 -0.059 -7.533 1.00 96.00 73 THR A C 1
ATOM 581 O O . THR A 1 73 ? 11.498 -0.553 -6.721 1.00 96.00 73 THR A O 1
ATOM 584 N N . GLY A 1 74 ? 13.545 0.198 -7.211 1.00 96.88 74 GLY A N 1
ATOM 585 C CA . GLY A 1 74 ? 14.078 -0.050 -5.869 1.00 96.88 74 GLY A CA 1
ATOM 586 C C . GLY A 1 74 ? 13.398 0.813 -4.804 1.00 96.88 74 GLY A C 1
ATOM 587 O O . GLY A 1 74 ? 13.076 0.318 -3.728 1.00 96.88 74 GLY A O 1
ATOM 588 N N . GLY A 1 75 ? 13.101 2.077 -5.118 1.00 97.12 75 GLY A N 1
ATOM 589 C CA . GLY A 1 75 ? 12.428 2.979 -4.183 1.00 97.12 75 GLY A CA 1
ATOM 590 C C . GLY A 1 75 ? 11.022 2.501 -3.804 1.00 97.12 75 GLY A C 1
ATOM 591 O O . GLY A 1 75 ? 10.675 2.495 -2.623 1.00 97.12 75 GLY A O 1
ATOM 592 N N . ILE A 1 76 ? 10.223 2.033 -4.77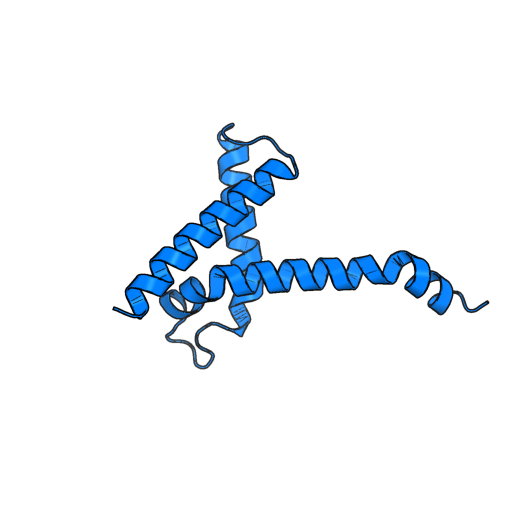1 1.00 97.25 76 ILE A N 1
ATOM 593 C CA . ILE A 1 76 ? 8.871 1.539 -4.462 1.00 97.25 76 ILE A CA 1
ATOM 594 C C . ILE A 1 76 ? 8.906 0.220 -3.678 1.00 97.25 76 ILE A C 1
ATOM 596 O O . ILE A 1 76 ? 8.075 0.016 -2.794 1.00 97.25 76 ILE A O 1
ATOM 600 N N . LEU A 1 77 ? 9.907 -0.637 -3.919 1.00 97.75 77 LEU A N 1
ATOM 601 C CA . LEU A 1 77 ? 10.129 -1.845 -3.116 1.00 97.75 77 LEU A CA 1
ATOM 602 C C . LEU A 1 77 ? 10.469 -1.505 -1.661 1.00 97.75 77 LEU A C 1
ATOM 604 O O . LEU A 1 77 ? 9.907 -2.109 -0.750 1.00 97.75 77 LEU A O 1
ATOM 608 N N . VAL A 1 78 ? 11.331 -0.511 -1.426 1.00 98.06 78 VAL A N 1
ATOM 609 C CA . VAL A 1 78 ? 11.652 -0.038 -0.068 1.00 98.06 78 VAL A CA 1
ATOM 610 C C . VAL A 1 78 ? 10.402 0.502 0.631 1.00 98.06 78 VAL A C 1
ATOM 612 O O . VAL A 1 78 ? 10.134 0.135 1.774 1.00 98.06 78 VAL A O 1
ATOM 615 N N . ALA A 1 79 ? 9.596 1.315 -0.056 1.00 97.94 79 ALA A N 1
ATOM 616 C CA . ALA A 1 79 ? 8.339 1.823 0.492 1.00 97.94 79 ALA A CA 1
ATOM 617 C C . ALA A 1 79 ? 7.361 0.692 0.854 1.00 97.94 79 ALA A C 1
ATOM 619 O O . ALA A 1 79 ? 6.775 0.702 1.938 1.00 97.94 79 ALA A O 1
ATOM 620 N N . TRP A 1 80 ? 7.229 -0.317 -0.012 1.00 98.19 80 TRP A N 1
ATOM 621 C CA . TRP A 1 80 ? 6.423 -1.502 0.274 1.00 98.19 80 TRP A CA 1
ATOM 622 C C . TRP A 1 80 ? 6.920 -2.263 1.509 1.00 98.19 80 TRP A C 1
ATOM 624 O O . TRP A 1 80 ? 6.110 -2.602 2.373 1.00 98.19 80 TRP A O 1
ATOM 634 N N . LEU A 1 81 ? 8.235 -2.468 1.648 1.00 98.19 81 LEU A N 1
ATOM 635 C CA . LEU A 1 81 ? 8.830 -3.126 2.818 1.00 98.19 81 LEU A CA 1
ATOM 636 C C . LEU A 1 81 ? 8.587 -2.352 4.120 1.00 98.19 81 LEU A C 1
ATOM 638 O O . LEU A 1 81 ? 8.318 -2.969 5.150 1.00 98.19 81 LEU A O 1
ATOM 642 N N . ILE A 1 82 ? 8.625 -1.017 4.085 1.00 98.00 82 ILE A N 1
ATOM 643 C CA . ILE A 1 82 ? 8.286 -0.174 5.244 1.00 98.00 82 ILE A CA 1
ATOM 644 C C . ILE A 1 82 ? 6.832 -0.412 5.662 1.00 98.00 82 ILE A C 1
ATOM 646 O O . ILE A 1 82 ? 6.556 -0.669 6.836 1.00 98.00 82 ILE A O 1
ATOM 650 N N . VAL A 1 83 ? 5.898 -0.375 4.706 1.00 97.88 83 VAL A N 1
ATOM 651 C CA . VAL A 1 83 ? 4.475 -0.626 4.979 1.00 97.88 83 VAL A CA 1
ATOM 652 C C . VAL A 1 83 ? 4.262 -2.044 5.517 1.00 97.88 83 VAL A C 1
ATOM 654 O O . VAL A 1 83 ? 3.546 -2.224 6.505 1.00 97.88 83 VAL A O 1
ATOM 657 N N . LEU A 1 84 ? 4.925 -3.042 4.928 1.00 97.75 84 LEU A N 1
ATOM 658 C CA . LEU A 1 84 ? 4.883 -4.431 5.383 1.00 97.75 84 LEU A CA 1
ATOM 659 C C . LEU A 1 84 ? 5.406 -4.580 6.820 1.00 97.75 84 LEU A C 1
ATOM 661 O O . LEU A 1 84 ? 4.781 -5.270 7.624 1.00 97.75 84 LEU A O 1
ATOM 665 N N . ALA A 1 85 ? 6.503 -3.908 7.175 1.00 97.25 85 ALA A N 1
ATOM 666 C CA . ALA A 1 85 ? 7.050 -3.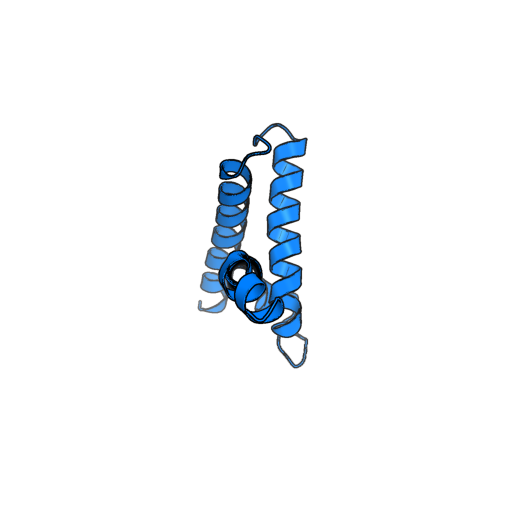935 8.530 1.00 97.25 85 ALA A CA 1
ATOM 667 C C . ALA A 1 85 ? 6.062 -3.351 9.553 1.00 97.25 85 ALA A C 1
ATOM 669 O O . ALA A 1 85 ? 5.809 -3.961 10.596 1.00 97.25 85 ALA A O 1
ATOM 670 N N . VAL A 1 86 ? 5.436 -2.211 9.238 1.00 96.31 86 VAL A N 1
ATOM 671 C CA . VAL A 1 86 ? 4.391 -1.605 10.084 1.00 96.31 86 VAL A CA 1
ATOM 672 C C . VAL A 1 86 ? 3.188 -2.543 10.232 1.00 96.31 86 VAL A C 1
ATOM 674 O O . VAL A 1 86 ? 2.634 -2.684 11.331 1.00 96.31 86 VAL A O 1
ATOM 677 N N . ALA A 1 87 ? 2.804 -3.226 9.153 1.00 95.00 87 ALA A N 1
ATOM 678 C CA . ALA A 1 87 ? 1.729 -4.209 9.177 1.00 95.00 87 ALA A CA 1
ATOM 679 C C . ALA A 1 87 ? 2.039 -5.425 10.035 1.00 95.00 87 ALA A C 1
ATOM 681 O O . ALA A 1 87 ? 1.207 -5.825 10.853 1.00 95.00 87 ALA A O 1
ATOM 682 N N . PHE A 1 88 ? 3.250 -5.955 9.922 1.00 94.81 88 PHE A N 1
ATOM 683 C CA . PHE A 1 88 ? 3.710 -7.076 10.724 1.00 94.81 88 PHE A CA 1
ATOM 684 C C . PHE A 1 88 ? 3.737 -6.738 12.221 1.00 94.81 88 PHE A C 1
ATOM 686 O O . PHE A 1 88 ? 3.206 -7.488 13.042 1.00 94.81 88 PHE A O 1
ATOM 693 N N . ILE A 1 89 ? 4.261 -5.562 12.584 1.00 94.81 89 ILE A N 1
ATOM 694 C CA . ILE A 1 89 ? 4.253 -5.076 13.973 1.00 94.81 89 ILE A CA 1
ATOM 695 C C . ILE A 1 89 ? 2.818 -4.952 14.496 1.00 94.81 89 ILE A C 1
ATOM 697 O O . ILE A 1 89 ? 2.530 -5.328 15.633 1.00 94.81 89 ILE A O 1
ATOM 701 N N . THR A 1 90 ? 1.909 -4.437 13.668 1.00 92.50 90 THR A N 1
ATOM 702 C CA . THR A 1 90 ? 0.497 -4.288 14.035 1.00 92.50 90 THR A CA 1
ATOM 703 C C . THR A 1 90 ? -0.172 -5.640 14.262 1.00 92.50 90 THR A C 1
ATOM 705 O O . THR A 1 90 ? -0.899 -5.797 15.241 1.00 92.50 90 THR A O 1
ATOM 708 N N . LEU A 1 91 ? 0.115 -6.630 13.415 1.00 89.56 91 LEU A N 1
ATOM 709 C CA . LEU A 1 91 ? -0.415 -7.984 13.550 1.00 89.56 91 LEU A CA 1
ATOM 710 C C . LEU A 1 91 ? 0.032 -8.652 14.857 1.00 89.56 91 LEU A C 1
ATOM 712 O O . LEU A 1 91 ? -0.784 -9.270 15.536 1.00 89.56 91 LEU A O 1
ATOM 716 N N . ASN A 1 92 ? 1.301 -8.485 15.238 1.00 89.12 92 ASN A N 1
ATOM 717 C CA . ASN A 1 92 ? 1.835 -9.060 16.476 1.00 89.12 92 ASN A CA 1
ATOM 718 C C . ASN A 1 92 ? 1.176 -8.465 17.729 1.00 89.12 92 ASN A C 1
ATOM 720 O O . ASN A 1 92 ? 1.015 -9.168 18.719 1.00 89.12 92 ASN A O 1
ATOM 724 N N . ARG A 1 93 ? 0.732 -7.202 17.675 1.00 83.81 93 ARG A N 1
ATOM 725 C CA . ARG A 1 93 ? -0.007 -6.557 18.777 1.00 83.81 93 ARG A CA 1
ATOM 726 C C . ARG A 1 93 ? -1.458 -7.016 18.901 1.00 83.81 93 ARG A C 1
ATOM 728 O O . ARG A 1 93 ? -2.028 -6.867 19.967 1.00 83.81 93 ARG A O 1
ATOM 735 N N . LEU A 1 94 ? -2.058 -7.527 17.825 1.00 76.69 94 LEU A N 1
ATOM 736 C CA . LEU A 1 94 ? -3.423 -8.068 17.853 1.00 76.69 94 LEU A CA 1
ATOM 737 C C . LEU A 1 94 ? -3.478 -9.510 18.374 1.00 76.69 94 LEU A C 1
ATOM 739 O O . LEU A 1 94 ? -4.556 -9.996 18.697 1.00 76.69 94 LEU A O 1
ATOM 743 N N . ARG A 1 95 ? -2.338 -10.211 18.380 1.00 68.81 95 ARG A N 1
ATOM 744 C CA . ARG A 1 95 ? -2.223 -11.609 18.818 1.00 68.81 95 ARG A CA 1
ATOM 745 C C . ARG A 1 95 ? -1.786 -11.767 20.277 1.00 68.81 95 ARG A C 1
ATOM 747 O O . ARG A 1 95 ? -1.885 -12.879 20.786 1.00 68.81 95 ARG A O 1
ATOM 754 N N . GLY A 1 96 ? -1.236 -10.712 20.877 1.00 54.09 96 GLY A N 1
ATOM 755 C CA . GLY A 1 96 ? -0.795 -10.684 22.274 1.00 54.09 96 GLY A CA 1
ATOM 756 C C . GLY A 1 96 ? -1.859 -10.183 23.233 1.00 54.09 96 GLY A C 1
ATOM 757 O O . GLY A 1 96 ? -2.959 -9.817 22.766 1.00 54.09 96 GLY A O 1
#

Secondary structure (DSSP, 8-state):
--HHHHHHHHHHHHHHHHHHHHHHHHHHTHHHHHHHSTTSTTTTHHHHHHHHHHHHHHHHHHHHHTTSS-SSHHHHHHHHHHHHHHHHHHHHHHH-

Foldseek 3Di:
DDPVVVCCVVCVVVVVVVVVVLVLLLVLCLLVLLVVQVPDPVSRSVVSSVVSVCQLVVQLVVCVVVVNDPPDPVSSVVSSVVSSVVSVVSNVVVVD

Sequence (96 aa):
MDLILDWIAREGYIFVSWWLMIAIAGWTVMPLAWRLLGGLPDRGYTLAKPLGLLLIGFVYWLLVSLGLLGNTTGGILVAWLIVLAVAFITLNRLRG

pLDDT: mean 93.03, std 7.05, range [54.09, 98.44]

Radius of gyration: 16.77 Å; chains: 1; bounding box: 35×30×59 Å